Protein AF-A0A948S3V4-F1 (afdb_monomer)

pLDDT: mean 89.92, std 8.69, range [52.53, 97.5]

Structure (mmCIF, N/CA/C/O backbone):
data_AF-A0A948S3V4-F1
#
_entry.id   AF-A0A948S3V4-F1
#
loop_
_atom_site.group_PDB
_atom_site.id
_atom_site.type_symbol
_atom_site.label_atom_id
_atom_site.label_alt_id
_atom_site.label_comp_id
_atom_site.label_asym_id
_atom_site.label_entity_id
_atom_site.label_seq_id
_atom_site.pdbx_PDB_ins_code
_atom_site.Cartn_x
_atom_site.Cartn_y
_atom_site.Cartn_z
_atom_site.occupancy
_atom_site.B_iso_or_equiv
_atom_site.auth_seq_id
_atom_site.auth_comp_id
_atom_site.auth_asym_id
_atom_site.auth_atom_id
_atom_site.pdbx_PDB_model_num
ATOM 1 N N . MET A 1 1 ? -1.777 5.684 5.806 1.00 55.56 1 MET A N 1
ATOM 2 C CA . MET A 1 1 ? -2.726 4.763 5.137 1.00 55.56 1 MET A CA 1
ATOM 3 C C . MET A 1 1 ? -3.891 5.484 4.450 1.00 55.56 1 MET A C 1
ATOM 5 O O . MET A 1 1 ? -4.332 4.969 3.435 1.00 55.56 1 MET A O 1
ATOM 9 N N . SER A 1 2 ? -4.335 6.678 4.891 1.00 61.78 2 SER A N 1
ATOM 10 C CA . SER A 1 2 ? -5.455 7.397 4.237 1.00 61.78 2 SER A CA 1
ATOM 11 C C . SER A 1 2 ? -5.195 7.831 2.786 1.00 61.78 2 SER A C 1
ATOM 13 O O . SER A 1 2 ? -6.119 7.849 1.982 1.00 61.78 2 SER A O 1
ATOM 15 N N . HIS A 1 3 ? -3.943 8.134 2.427 1.00 76.50 3 HIS A N 1
ATOM 16 C CA . HIS A 1 3 ? -3.619 8.689 1.108 1.00 76.50 3 HIS A CA 1
ATOM 17 C C . HIS A 1 3 ? -3.812 7.682 -0.035 1.00 76.50 3 HIS A C 1
ATOM 19 O O . HIS A 1 3 ? -4.270 8.065 -1.103 1.00 76.50 3 HIS A O 1
ATOM 25 N N . LEU A 1 4 ? -3.506 6.399 0.192 1.00 84.69 4 LEU A N 1
ATOM 26 C CA . LEU A 1 4 ? -3.689 5.348 -0.818 1.00 84.69 4 LEU A CA 1
A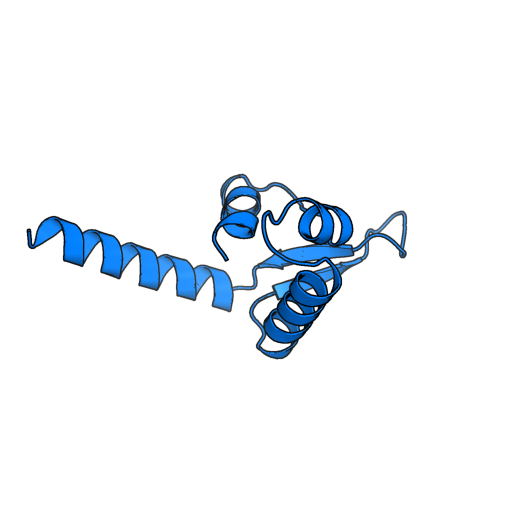TOM 27 C C . LEU A 1 4 ? -5.164 4.985 -1.012 1.00 84.69 4 LEU A C 1
ATOM 29 O O . LEU A 1 4 ? -5.601 4.776 -2.138 1.00 84.69 4 LEU A O 1
ATOM 33 N N . ASN A 1 5 ? -5.934 4.980 0.081 1.00 84.75 5 ASN A N 1
ATOM 34 C CA . ASN A 1 5 ? -7.351 4.629 0.053 1.00 84.75 5 ASN A CA 1
ATOM 35 C C . ASN A 1 5 ? -8.157 5.513 -0.910 1.00 84.75 5 ASN A C 1
ATOM 37 O O . ASN A 1 5 ? -9.042 5.015 -1.596 1.00 84.75 5 ASN A O 1
ATOM 41 N N . LYS A 1 6 ? -7.808 6.804 -1.016 1.00 86.81 6 LYS A N 1
ATOM 42 C CA . LYS A 1 6 ? -8.431 7.732 -1.972 1.00 86.81 6 LYS A CA 1
ATOM 43 C C . LYS A 1 6 ? -8.360 7.210 -3.411 1.00 86.81 6 LYS A C 1
ATOM 45 O O . LYS A 1 6 ? -9.366 7.238 -4.110 1.00 86.81 6 LYS A O 1
ATOM 50 N N . TYR A 1 7 ? -7.192 6.740 -3.846 1.00 89.88 7 TYR A N 1
ATOM 51 C CA . TYR A 1 7 ? -7.011 6.228 -5.206 1.00 89.88 7 TYR A CA 1
ATOM 52 C C . TYR A 1 7 ? -7.830 4.953 -5.419 1.00 89.88 7 TYR A C 1
ATOM 54 O O . TYR A 1 7 ? -8.558 4.839 -6.399 1.00 89.88 7 TYR A O 1
ATOM 62 N N . TRP A 1 8 ? -7.797 4.038 -4.450 1.00 89.50 8 TRP A N 1
ATOM 63 C CA . TRP A 1 8 ? -8.480 2.748 -4.546 1.00 89.50 8 TRP A CA 1
ATOM 64 C C . TRP A 1 8 ? -10.004 2.868 -4.583 1.00 89.50 8 TRP A C 1
ATOM 66 O O . TRP A 1 8 ? -10.639 2.248 -5.433 1.00 89.50 8 TRP A O 1
ATOM 76 N N . VAL A 1 9 ? -10.590 3.711 -3.728 1.00 85.94 9 VAL A N 1
ATOM 77 C CA . VAL A 1 9 ? -12.039 3.980 -3.733 1.00 85.94 9 VAL A CA 1
ATOM 78 C C . VAL A 1 9 ? -12.480 4.586 -5.066 1.00 85.94 9 VAL A C 1
ATOM 80 O O . VAL A 1 9 ? -13.524 4.216 -5.599 1.00 85.94 9 VAL A O 1
ATOM 83 N N . ASN A 1 10 ? -11.651 5.451 -5.652 1.00 88.00 10 ASN A N 1
ATOM 84 C CA . ASN A 1 10 ? -11.923 6.070 -6.947 1.00 88.00 10 ASN A CA 1
ATOM 85 C C . ASN A 1 10 ? -11.551 5.180 -8.146 1.00 88.00 10 ASN A C 1
ATOM 87 O O . ASN A 1 10 ? -11.649 5.639 -9.282 1.00 88.00 10 ASN A O 1
ATOM 91 N N . LYS A 1 11 ? -11.109 3.933 -7.918 1.00 86.50 11 LYS A N 1
ATOM 92 C CA . LYS A 1 11 ? -10.600 3.012 -8.953 1.00 86.50 11 LYS A CA 1
ATOM 93 C C . LYS A 1 11 ? -9.485 3.626 -9.811 1.00 86.50 11 LYS A C 1
ATOM 95 O O . LYS A 1 11 ? -9.372 3.343 -10.999 1.00 86.50 11 LYS A O 1
ATOM 100 N N . GLN A 1 12 ? -8.679 4.488 -9.202 1.00 89.06 12 GLN A N 1
ATOM 101 C CA . GLN A 1 12 ? -7.520 5.109 -9.823 1.00 89.06 12 GLN A CA 1
ATOM 102 C C . GLN A 1 12 ? -6.270 4.303 -9.484 1.00 89.06 12 GLN A C 1
ATOM 104 O O . GLN A 1 12 ? -6.025 3.970 -8.320 1.00 89.06 12 GLN A O 1
ATOM 109 N N . ASP A 1 13 ? -5.456 4.035 -10.498 1.00 89.62 13 ASP A N 1
ATOM 110 C CA . ASP A 1 13 ? -4.115 3.511 -10.285 1.00 89.62 13 ASP A CA 1
ATOM 111 C C . ASP A 1 13 ? -3.206 4.599 -9.708 1.00 89.62 13 ASP A C 1
ATOM 113 O O . ASP A 1 13 ? -3.345 5.784 -10.013 1.00 89.62 13 ASP A O 1
ATOM 117 N N . VAL A 1 14 ? -2.254 4.190 -8.869 1.00 93.50 14 VAL A N 1
ATOM 118 C CA . VAL A 1 14 ? -1.265 5.100 -8.287 1.00 93.50 14 VAL A CA 1
ATOM 119 C C . VAL A 1 14 ? 0.126 4.491 -8.382 1.00 93.50 14 VAL A C 1
ATOM 121 O O . VAL A 1 14 ? 0.359 3.348 -7.967 1.00 93.50 14 VAL A O 1
ATOM 124 N N . LYS A 1 15 ? 1.073 5.242 -8.947 1.00 95.19 15 LYS A N 1
ATOM 125 C CA . LYS A 1 15 ? 2.453 4.776 -9.117 1.00 95.19 15 LYS A CA 1
ATOM 126 C C . LYS A 1 15 ? 3.214 4.878 -7.804 1.00 95.19 15 LYS A C 1
ATOM 128 O O . LYS A 1 15 ? 3.030 5.808 -7.025 1.00 95.19 15 LYS A O 1
ATOM 133 N N . VAL A 1 16 ? 4.169 3.978 -7.585 1.00 94.31 16 VAL A N 1
ATOM 134 C CA . VAL A 1 16 ? 5.064 4.017 -6.413 1.00 94.31 16 VAL A CA 1
ATOM 135 C C . VAL A 1 16 ? 5.752 5.380 -6.274 1.00 94.31 16 VAL A C 1
ATOM 137 O O . VAL A 1 16 ? 5.823 5.913 -5.171 1.00 94.31 16 VAL A O 1
A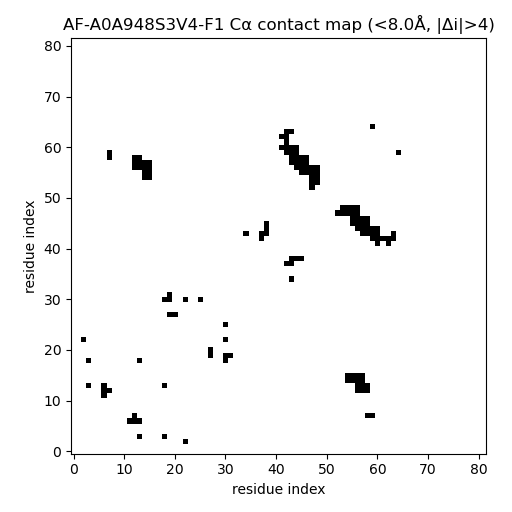TOM 140 N N . VAL A 1 17 ? 6.230 5.953 -7.383 1.00 92.75 17 VAL A N 1
ATOM 141 C CA . VAL A 1 17 ? 6.925 7.252 -7.390 1.00 92.75 17 VAL A CA 1
ATOM 142 C C . VAL A 1 17 ? 5.991 8.393 -6.987 1.00 92.75 17 VAL A C 1
ATOM 144 O O . VAL A 1 17 ? 6.387 9.252 -6.206 1.00 92.75 17 VAL A O 1
ATOM 147 N N . GLU A 1 18 ? 4.741 8.372 -7.451 1.00 92.75 18 GLU A N 1
ATOM 148 C CA . GLU A 1 18 ? 3.732 9.360 -7.055 1.00 92.75 18 GLU A CA 1
ATOM 149 C C . GLU A 1 18 ? 3.485 9.280 -5.547 1.00 92.75 18 GLU A C 1
ATOM 151 O O . GLU A 1 18 ? 3.613 10.279 -4.851 1.00 92.75 18 GLU A O 1
ATOM 156 N N . VAL A 1 19 ? 3.269 8.078 -5.000 1.00 92.25 19 VAL A N 1
ATOM 157 C CA . VAL A 1 19 ? 3.074 7.894 -3.550 1.00 92.25 19 VAL A CA 1
ATOM 158 C C . VAL A 1 19 ? 4.256 8.437 -2.746 1.00 92.25 19 VAL A C 1
ATOM 160 O O . VAL A 1 19 ? 4.055 9.110 -1.738 1.00 92.25 19 VAL A O 1
ATOM 163 N N . ILE A 1 20 ? 5.486 8.155 -3.178 1.00 92.31 20 ILE A N 1
ATOM 164 C CA . ILE A 1 20 ? 6.704 8.617 -2.499 1.00 92.31 20 ILE A CA 1
ATOM 165 C C . ILE A 1 20 ? 6.781 10.146 -2.456 1.00 92.31 20 ILE A C 1
ATOM 167 O O . ILE A 1 20 ? 7.216 10.692 -1.444 1.00 92.31 20 ILE A O 1
ATOM 171 N N . ASN A 1 21 ? 6.332 10.819 -3.515 1.00 89.69 21 ASN A N 1
ATOM 172 C CA . ASN A 1 21 ? 6.416 12.271 -3.648 1.00 89.69 21 ASN A CA 1
ATOM 173 C C . ASN A 1 21 ? 5.192 13.015 -3.084 1.00 89.69 21 ASN A C 1
ATOM 175 O O . ASN A 1 21 ? 5.288 14.202 -2.792 1.00 89.69 21 ASN A O 1
ATOM 179 N N . THR A 1 22 ? 4.042 12.350 -2.931 1.00 87.06 22 THR A N 1
ATOM 180 C CA . THR A 1 22 ? 2.782 12.989 -2.506 1.00 87.06 22 THR A CA 1
ATOM 181 C C . THR A 1 22 ? 2.513 12.888 -1.003 1.00 87.06 22 THR A C 1
ATOM 183 O O . THR A 1 22 ? 1.729 13.673 -0.472 1.00 87.06 22 THR A O 1
ATOM 186 N N . VAL A 1 23 ? 3.121 11.941 -0.280 1.00 86.06 23 VAL A N 1
ATOM 187 C CA . VAL A 1 23 ? 2.900 11.829 1.173 1.00 86.06 23 VAL A CA 1
ATOM 188 C C . VAL A 1 23 ? 3.608 12.977 1.897 1.00 86.06 23 VAL A C 1
ATOM 190 O O . VAL A 1 23 ? 4.814 12.937 2.138 1.00 86.06 23 VAL A O 1
ATOM 193 N N . ALA A 1 24 ? 2.827 13.988 2.274 1.00 78.38 24 ALA A N 1
ATOM 194 C CA . ALA A 1 24 ? 3.302 15.136 3.033 1.00 78.38 24 ALA A CA 1
ATOM 195 C C . ALA A 1 24 ? 3.910 14.720 4.387 1.00 78.38 24 ALA A C 1
ATOM 197 O O . ALA A 1 24 ? 3.515 13.720 4.995 1.00 78.38 24 ALA A O 1
ATOM 198 N N . HIS A 1 25 ? 4.874 15.509 4.869 1.00 83.81 25 HIS A N 1
ATOM 199 C CA . HIS A 1 25 ? 5.520 15.348 6.182 1.00 83.81 25 HIS A CA 1
ATOM 200 C C . HIS A 1 25 ? 6.237 14.001 6.412 1.00 83.81 25 HIS A C 1
ATOM 202 O O . HIS A 1 25 ? 6.542 13.644 7.548 1.00 83.81 25 HIS A O 1
ATOM 208 N N . SER A 1 26 ? 6.537 13.240 5.354 1.00 86.94 26 SER A N 1
ATOM 209 C CA . SER A 1 26 ? 7.342 12.015 5.417 1.00 86.94 26 SER A CA 1
ATOM 210 C C . SER A 1 26 ? 8.493 12.080 4.422 1.00 86.94 26 SER A C 1
ATOM 212 O O . SER A 1 26 ? 8.311 12.483 3.280 1.00 86.94 26 SER A O 1
ATOM 214 N N . SER A 1 27 ? 9.685 11.637 4.827 1.00 92.62 27 SER A N 1
ATOM 215 C CA . SER A 1 27 ? 10.802 11.540 3.884 1.00 92.62 27 SER A CA 1
ATOM 216 C C . SER A 1 27 ? 10.556 10.434 2.845 1.00 92.62 27 SER A C 1
ATOM 218 O O . SER A 1 27 ? 9.998 9.386 3.201 1.00 92.62 27 SER A O 1
ATOM 220 N N . PRO A 1 28 ? 11.042 10.585 1.596 1.00 92.94 28 PRO A N 1
ATOM 221 C CA . PRO A 1 28 ? 10.908 9.566 0.552 1.00 92.94 28 PRO A CA 1
ATOM 222 C C . PRO A 1 28 ? 11.352 8.164 0.998 1.00 92.94 28 PRO A C 1
ATOM 224 O O . PRO A 1 28 ? 10.654 7.172 0.784 1.00 92.94 28 PRO A O 1
ATOM 227 N N . ALA A 1 29 ? 12.476 8.081 1.720 1.00 94.25 29 ALA A N 1
ATOM 228 C CA . ALA A 1 29 ? 12.999 6.829 2.266 1.00 94.25 29 ALA A CA 1
ATOM 229 C C . ALA A 1 29 ? 12.049 6.178 3.289 1.00 94.25 29 ALA A C 1
ATOM 231 O O . ALA A 1 29 ? 11.939 4.951 3.359 1.00 94.25 29 ALA A O 1
ATOM 232 N N . THR A 1 30 ? 11.340 6.985 4.082 1.00 94.94 30 THR A N 1
ATOM 233 C CA . THR A 1 30 ? 10.344 6.494 5.041 1.00 94.94 30 THR A CA 1
ATOM 234 C C . THR A 1 30 ? 9.102 5.972 4.335 1.00 94.94 30 THR A C 1
ATOM 236 O O . THR A 1 30 ? 8.647 4.874 4.662 1.00 94.94 30 THR A O 1
ATOM 239 N N . VAL A 1 31 ? 8.595 6.686 3.327 1.00 94.44 31 VAL A N 1
ATOM 240 C CA . VAL A 1 31 ? 7.454 6.224 2.521 1.00 94.44 31 VAL A CA 1
ATOM 241 C C . VAL A 1 31 ? 7.799 4.914 1.813 1.00 94.44 31 VAL A C 1
ATOM 243 O O . VAL A 1 31 ? 7.050 3.942 1.917 1.00 94.44 31 VAL A O 1
ATOM 246 N N . PHE A 1 32 ? 8.978 4.831 1.193 1.00 94.25 32 PHE A N 1
ATOM 247 C CA . PHE A 1 32 ? 9.454 3.610 0.545 1.00 94.25 32 PHE A CA 1
ATOM 248 C C . PHE A 1 32 ? 9.559 2.429 1.523 1.00 94.25 32 PHE A C 1
ATOM 250 O O . PHE A 1 32 ? 9.053 1.337 1.247 1.00 94.25 32 PHE A O 1
ATOM 257 N N . ARG A 1 33 ? 10.150 2.639 2.708 1.00 95.56 33 ARG A N 1
ATOM 258 C CA . ARG A 1 33 ? 10.219 1.617 3.767 1.00 95.56 33 ARG A CA 1
ATOM 259 C C . ARG A 1 33 ? 8.828 1.157 4.205 1.00 95.56 33 ARG A C 1
ATOM 261 O O . ARG A 1 33 ? 8.634 -0.035 4.438 1.00 95.56 33 ARG A O 1
ATOM 268 N N . ASN A 1 34 ? 7.863 2.068 4.296 1.00 94.38 34 ASN A N 1
ATOM 269 C CA . ASN A 1 34 ? 6.487 1.737 4.660 1.00 94.38 34 ASN A CA 1
ATOM 270 C C . ASN A 1 34 ? 5.793 0.910 3.575 1.00 94.38 34 ASN A C 1
ATOM 272 O O . ASN A 1 34 ? 5.185 -0.105 3.906 1.00 94.38 34 ASN A O 1
ATOM 276 N N . LEU A 1 35 ? 5.946 1.264 2.295 1.00 95.38 35 LEU A N 1
ATOM 277 C CA . LEU A 1 35 ? 5.441 0.450 1.183 1.00 95.38 35 LEU A CA 1
ATOM 278 C C . LEU A 1 35 ? 6.050 -0.958 1.209 1.00 95.38 35 LEU A C 1
ATOM 280 O O . LEU A 1 35 ? 5.327 -1.948 1.102 1.00 95.38 35 LEU A O 1
ATOM 284 N N . LYS A 1 36 ? 7.363 -1.075 1.449 1.00 96.06 36 LYS A N 1
ATOM 285 C CA . LYS A 1 36 ? 8.028 -2.379 1.596 1.00 96.06 36 LYS A CA 1
ATOM 286 C C . LYS A 1 36 ? 7.422 -3.200 2.739 1.00 96.06 36 LYS A C 1
ATOM 288 O O . LYS A 1 36 ? 7.110 -4.370 2.533 1.00 96.06 36 LYS A O 1
ATOM 293 N N . LYS A 1 37 ? 7.203 -2.592 3.910 1.00 96.94 37 LYS A N 1
ATOM 294 C CA . LYS A 1 37 ? 6.568 -3.256 5.063 1.00 96.94 37 LYS A CA 1
ATOM 295 C C . LYS A 1 37 ? 5.130 -3.687 4.765 1.00 96.94 37 LYS A C 1
ATOM 297 O O . LYS A 1 37 ? 4.755 -4.800 5.114 1.00 96.94 37 LYS A O 1
ATOM 302 N N . LEU A 1 38 ? 4.333 -2.835 4.122 1.00 95.38 38 LEU A N 1
ATOM 303 C CA . LEU A 1 38 ? 2.950 -3.153 3.750 1.00 95.38 38 LEU A CA 1
ATOM 304 C C . LEU A 1 38 ? 2.889 -4.330 2.777 1.00 95.38 38 LEU A C 1
ATOM 306 O O . LEU A 1 38 ? 2.087 -5.239 2.976 1.00 95.38 38 LEU A O 1
ATOM 310 N N . ARG A 1 39 ? 3.782 -4.359 1.781 1.00 96.62 39 ARG A N 1
ATOM 311 C CA . ARG A 1 39 ? 3.906 -5.489 0.857 1.00 96.62 39 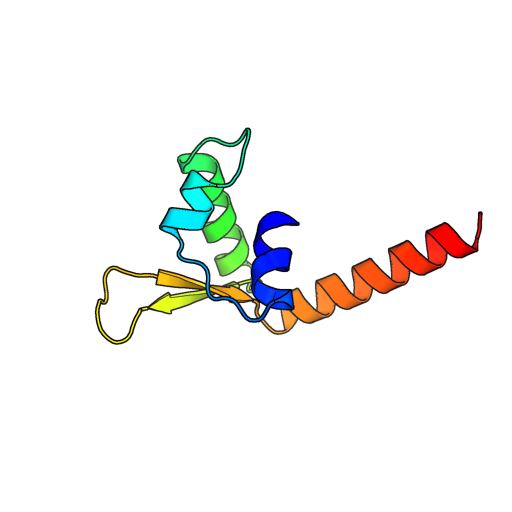ARG A CA 1
ATOM 312 C C . ARG A 1 39 ? 4.301 -6.769 1.587 1.00 96.62 39 ARG A C 1
ATOM 314 O O . ARG A 1 39 ? 3.671 -7.796 1.383 1.00 96.62 39 ARG A O 1
ATOM 321 N N . GLN A 1 40 ? 5.323 -6.710 2.443 1.00 97.50 40 GLN A N 1
ATOM 322 C CA . GLN A 1 40 ? 5.781 -7.867 3.227 1.00 97.50 40 GLN A CA 1
ATOM 323 C C . GLN A 1 40 ? 4.678 -8.443 4.117 1.00 97.50 40 GLN A C 1
ATOM 325 O O . GLN A 1 40 ? 4.605 -9.650 4.300 1.00 97.50 40 GLN A O 1
ATOM 330 N N . LYS A 1 41 ? 3.804 -7.583 4.641 1.00 96.62 41 LYS A N 1
ATOM 331 C CA . LYS A 1 41 ? 2.644 -7.972 5.446 1.00 96.62 41 LYS A CA 1
ATOM 332 C C . LYS A 1 41 ? 1.417 -8.390 4.618 1.00 96.62 41 LYS A C 1
ATOM 334 O O . LYS A 1 41 ? 0.381 -8.672 5.202 1.00 96.62 41 LYS A O 1
ATOM 339 N N . GLY A 1 42 ? 1.501 -8.391 3.285 1.00 96.88 42 GLY A N 1
ATOM 340 C CA . GLY A 1 42 ? 0.408 -8.806 2.402 1.00 96.88 42 GLY A CA 1
ATOM 341 C C . GLY A 1 42 ? -0.708 -7.776 2.206 1.00 96.88 42 GLY A C 1
ATOM 342 O O . GLY A 1 42 ? -1.749 -8.115 1.653 1.00 96.88 42 GLY A O 1
ATOM 343 N N . TYR A 1 43 ? -0.521 -6.520 2.624 1.00 96.06 43 TYR A N 1
ATOM 344 C CA . TYR A 1 43 ? -1.530 -5.464 2.456 1.00 96.06 43 TYR A CA 1
ATOM 345 C C . TYR A 1 43 ? -1.549 -4.879 1.036 1.00 96.06 43 TYR A C 1
ATOM 347 O O . TYR A 1 43 ? -2.584 -4.408 0.569 1.00 96.06 43 TYR A O 1
ATOM 355 N N . ILE A 1 44 ? -0.428 -4.898 0.316 1.00 96.62 44 ILE A N 1
ATOM 356 C CA . ILE A 1 44 ? -0.376 -4.362 -1.052 1.00 96.62 44 ILE A CA 1
ATOM 357 C C . ILE A 1 44 ? 0.330 -5.306 -2.020 1.00 96.62 44 ILE A C 1
ATOM 359 O O . ILE A 1 44 ? 1.259 -6.026 -1.642 1.00 96.62 44 ILE A O 1
ATOM 363 N N . HIS A 1 45 ? -0.049 -5.205 -3.289 1.00 96.12 45 HIS A N 1
ATOM 364 C CA . HIS A 1 45 ? 0.729 -5.689 -4.420 1.00 96.12 45 HIS A CA 1
ATOM 365 C C . HIS A 1 45 ? 1.448 -4.525 -5.105 1.00 96.12 45 HIS A C 1
ATOM 367 O O . HIS A 1 45 ? 0.961 -3.393 -5.124 1.00 96.12 45 HIS A O 1
ATOM 373 N N . LEU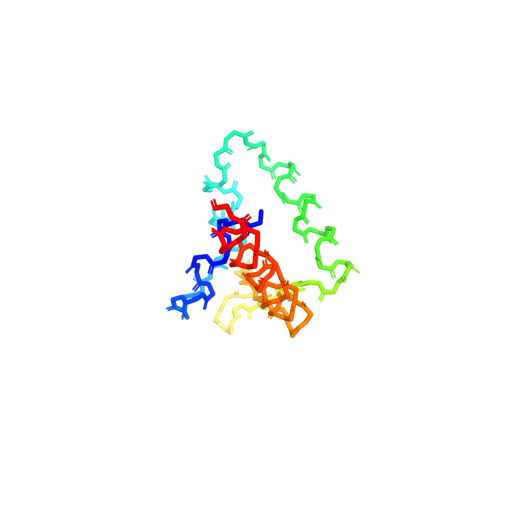 A 1 46 ? 2.628 -4.816 -5.659 1.00 94.88 46 LEU A N 1
ATOM 374 C CA . LEU A 1 46 ? 3.304 -3.923 -6.594 1.00 94.88 46 LEU A CA 1
ATOM 375 C C . LEU A 1 46 ? 3.223 -4.562 -7.973 1.00 94.88 46 LEU A C 1
ATOM 377 O O . LEU A 1 46 ? 3.929 -5.541 -8.220 1.00 94.88 46 LEU A O 1
ATOM 381 N N . ILE A 1 47 ? 2.350 -4.028 -8.820 1.00 94.56 47 ILE A N 1
ATOM 382 C CA . ILE A 1 47 ? 2.145 -4.519 -10.182 1.00 94.56 47 ILE A CA 1
ATOM 383 C C . ILE A 1 47 ? 3.029 -3.712 -11.115 1.00 94.56 47 ILE A C 1
ATOM 385 O O . ILE A 1 47 ? 3.117 -2.493 -10.997 1.00 94.56 47 ILE A O 1
ATOM 389 N N . VAL A 1 48 ? 3.740 -4.408 -11.987 1.00 94.00 48 VAL A N 1
ATOM 390 C CA . VAL A 1 48 ? 4.597 -3.784 -12.989 1.00 94.00 48 VAL A CA 1
ATOM 391 C C . VAL A 1 48 ? 3.729 -3.371 -14.174 1.00 94.00 48 VAL A C 1
ATOM 393 O O . VAL A 1 48 ? 2.806 -4.104 -14.528 1.00 94.00 48 VAL A O 1
ATOM 396 N N . ASP A 1 49 ? 3.987 -2.198 -14.751 1.00 92.31 49 ASP A N 1
ATOM 397 C CA . ASP A 1 49 ? 3.283 -1.779 -15.960 1.00 92.31 49 ASP A CA 1
ATOM 398 C C . ASP A 1 49 ? 3.606 -2.707 -17.140 1.00 92.31 49 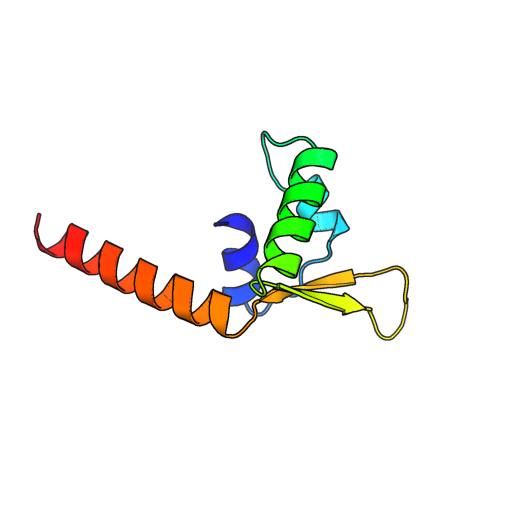ASP A C 1
ATOM 400 O O . ASP A 1 49 ? 4.736 -3.161 -17.306 1.00 92.31 49 ASP A O 1
ATOM 404 N N . SER A 1 50 ? 2.602 -2.969 -17.973 1.00 88.56 50 SER A N 1
ATOM 405 C CA . SER A 1 50 ? 2.735 -3.852 -19.136 1.00 88.56 50 SER A CA 1
ATOM 406 C C . SER A 1 50 ? 3.576 -3.246 -20.268 1.00 88.56 50 SER A C 1
ATOM 408 O O . SER A 1 50 ? 4.174 -3.994 -21.040 1.00 88.56 50 SER A O 1
ATOM 410 N N . GLY A 1 51 ? 3.637 -1.911 -20.359 1.00 90.38 51 GLY A N 1
ATOM 411 C CA . GLY A 1 51 ? 4.425 -1.186 -21.359 1.00 90.38 51 GLY A CA 1
ATOM 412 C C . GLY A 1 51 ? 5.819 -0.788 -20.870 1.00 90.38 51 GLY A C 1
ATOM 413 O O . GLY A 1 51 ? 6.770 -0.816 -21.649 1.00 90.38 51 GLY A O 1
ATOM 414 N N . ASP A 1 52 ? 5.964 -0.453 -19.584 1.00 89.81 52 ASP A N 1
ATOM 415 C CA . ASP A 1 52 ? 7.246 -0.087 -18.975 1.00 89.81 52 ASP A CA 1
ATOM 416 C C . ASP A 1 52 ? 7.501 -0.800 -17.637 1.00 89.81 52 ASP A C 1
ATOM 418 O O . ASP A 1 52 ? 7.025 -0.397 -16.573 1.00 89.81 52 ASP A O 1
ATOM 422 N N . ASN A 1 53 ? 8.396 -1.793 -17.652 1.00 88.62 53 ASN A N 1
ATOM 423 C CA . ASN A 1 53 ? 8.728 -2.580 -16.463 1.00 88.62 53 ASN A CA 1
ATOM 424 C C . ASN A 1 53 ? 9.357 -1.784 -15.295 1.00 88.62 53 ASN A C 1
ATOM 426 O O . ASN A 1 53 ? 9.525 -2.304 -14.183 1.00 88.62 53 ASN A O 1
ATOM 430 N N . ARG A 1 54 ? 9.750 -0.527 -15.526 1.00 89.56 54 ARG A N 1
ATOM 431 C CA . ARG A 1 54 ? 10.275 0.382 -14.497 1.00 89.56 54 ARG A CA 1
ATOM 432 C C . ARG A 1 54 ? 9.155 1.031 -13.693 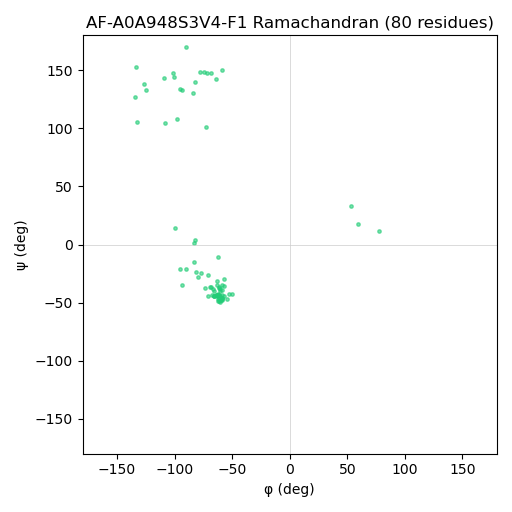1.00 89.56 54 ARG A C 1
ATOM 434 O O . ARG A 1 54 ? 9.382 1.428 -12.546 1.00 89.56 54 ARG A O 1
ATOM 441 N N . VAL A 1 55 ? 7.954 1.111 -14.257 1.00 91.00 55 VAL A N 1
ATOM 442 C CA . VAL A 1 55 ? 6.776 1.659 -13.594 1.00 91.00 55 VAL A CA 1
ATOM 443 C C . VAL A 1 55 ? 6.129 0.572 -12.744 1.00 91.00 55 VAL A C 1
ATOM 445 O O . VAL A 1 55 ? 5.895 -0.551 -13.182 1.00 91.00 55 VAL A O 1
ATOM 448 N N . LYS A 1 56 ? 5.857 0.913 -11.481 1.00 94.88 56 LYS A N 1
ATOM 449 C CA . LYS A 1 56 ? 5.159 0.037 -10.538 1.00 94.88 56 LYS A CA 1
ATOM 450 C C . LYS A 1 56 ? 3.952 0.754 -9.970 1.00 94.88 56 LYS A C 1
ATOM 452 O O . LYS A 1 56 ? 4.086 1.879 -9.485 1.00 94.88 56 LYS A O 1
ATOM 457 N N . PHE A 1 57 ? 2.823 0.069 -9.958 1.00 95.38 57 PHE A N 1
ATOM 458 C CA . PHE A 1 57 ? 1.572 0.513 -9.367 1.00 95.38 57 PHE A CA 1
ATOM 459 C C . PHE A 1 57 ? 1.364 -0.121 -7.998 1.00 95.38 57 PHE A C 1
ATOM 461 O O . PHE A 1 57 ? 1.737 -1.273 -7.769 1.00 95.38 57 PHE A O 1
ATOM 468 N N . VAL A 1 58 ? 0.776 0.639 -7.078 1.00 95.69 58 VAL A N 1
ATOM 469 C CA . VAL A 1 58 ? 0.433 0.180 -5.731 1.00 95.69 58 VAL A CA 1
ATOM 470 C C . VAL A 1 58 ? -1.040 -0.216 -5.700 1.00 95.69 58 VAL A C 1
ATOM 472 O O . VAL A 1 58 ? -1.916 0.648 -5.688 1.00 95.69 58 VAL A O 1
ATOM 475 N N . GLN A 1 59 ? -1.315 -1.516 -5.629 1.00 95.06 59 GLN A N 1
ATOM 476 C CA . GLN A 1 59 ? -2.680 -2.042 -5.564 1.00 95.06 59 GLN A CA 1
ATOM 477 C C . GLN A 1 59 ? -2.998 -2.618 -4.178 1.00 95.06 59 GLN A C 1
ATOM 479 O O . GLN A 1 59 ? -2.110 -3.207 -3.547 1.00 95.06 59 GLN A O 1
ATOM 484 N N . PRO A 1 60 ? -4.239 -2.458 -3.681 1.00 95.19 60 PRO A N 1
ATOM 485 C CA . PRO A 1 60 ? -4.649 -3.053 -2.422 1.00 95.19 60 PRO A CA 1
ATOM 486 C C . PRO A 1 60 ? -4.869 -4.555 -2.614 1.00 95.19 60 PRO A C 1
ATOM 488 O O . PRO A 1 60 ? -5.292 -5.007 -3.675 1.00 95.19 60 PRO A O 1
ATOM 491 N N . THR A 1 61 ? -4.608 -5.339 -1.574 1.00 96.00 61 THR A N 1
ATOM 492 C CA . THR A 1 61 ? -5.056 -6.735 -1.521 1.00 96.00 61 THR A CA 1
ATOM 493 C C . THR A 1 61 ? -6.438 -6.838 -0.881 1.00 96.00 61 THR A C 1
ATOM 495 O O . THR A 1 61 ? -6.915 -5.898 -0.236 1.00 96.00 61 THR A O 1
ATOM 498 N N . SER A 1 62 ? -7.057 -8.016 -0.960 1.00 94.62 62 SER A N 1
ATOM 499 C CA . SER A 1 62 ? -8.299 -8.316 -0.236 1.00 94.62 62 SER A CA 1
ATOM 500 C C . SER A 1 62 ? -8.163 -8.127 1.281 1.00 94.62 62 SER A C 1
ATOM 502 O O . SER A 1 62 ? -9.129 -7.737 1.937 1.00 94.62 62 SER A O 1
ATOM 504 N N . LEU A 1 63 ? -6.961 -8.333 1.840 1.00 95.50 63 LEU A N 1
ATOM 505 C CA . LEU A 1 63 ? -6.671 -8.063 3.253 1.00 95.50 63 LEU A CA 1
ATOM 506 C C . LEU A 1 63 ? -6.816 -6.571 3.576 1.00 95.50 63 LEU A C 1
ATOM 508 O O . LEU A 1 63 ? -7.421 -6.211 4.581 1.00 95.50 63 LEU A O 1
ATOM 512 N N . THR A 1 64 ? -6.296 -5.699 2.711 1.00 94.69 64 THR A N 1
ATOM 513 C CA . THR A 1 64 ? -6.440 -4.246 2.872 1.00 94.69 64 THR A CA 1
ATOM 514 C C . THR A 1 64 ? -7.889 -3.801 2.776 1.00 94.69 64 THR A C 1
ATOM 516 O O . THR A 1 64 ? -8.323 -3.007 3.607 1.00 94.69 64 THR A O 1
ATOM 519 N N . MET A 1 65 ? -8.646 -4.336 1.815 1.00 92.44 65 MET A N 1
ATOM 520 C CA . MET A 1 65 ? -10.073 -4.026 1.680 1.00 92.44 65 MET A CA 1
ATOM 521 C C . MET A 1 65 ? -10.845 -4.434 2.942 1.00 92.44 65 MET A C 1
ATOM 523 O O . MET A 1 65 ? -11.510 -3.605 3.555 1.00 92.44 65 MET A O 1
ATOM 527 N N . SER A 1 66 ? -10.641 -5.668 3.414 1.00 93.94 66 SER A N 1
ATOM 528 C CA . SER A 1 66 ? -11.288 -6.191 4.629 1.00 93.94 66 SER A CA 1
ATOM 529 C C . SER A 1 66 ? -10.938 -5.380 5.881 1.00 93.94 66 SER A C 1
ATOM 531 O O . SER A 1 66 ? -11.784 -5.157 6.753 1.00 93.94 66 SER A O 1
ATOM 533 N N . TYR A 1 67 ? -9.686 -4.925 5.980 1.00 92.81 67 TYR A N 1
ATOM 534 C CA . TYR A 1 67 ? -9.239 -4.060 7.066 1.00 92.81 67 TYR A CA 1
ATOM 535 C C . TYR A 1 67 ? -9.985 -2.720 7.060 1.00 92.81 67 TYR A C 1
ATOM 537 O O . TYR A 1 67 ? -10.471 -2.295 8.108 1.00 92.81 67 TYR A O 1
ATOM 545 N N . PHE A 1 68 ? -10.118 -2.064 5.902 1.00 90.31 68 PHE A N 1
ATOM 546 C CA . PHE A 1 68 ? -10.845 -0.796 5.813 1.00 90.31 68 PHE A CA 1
ATOM 547 C C . PHE A 1 68 ? -12.337 -0.943 6.082 1.00 90.31 68 PHE A C 1
ATOM 549 O O . PHE A 1 68 ? -12.891 -0.095 6.776 1.00 90.31 68 PHE A O 1
ATOM 556 N N . ASP A 1 69 ? -12.967 -2.019 5.618 1.00 91.31 69 ASP A N 1
ATOM 557 C CA . ASP A 1 69 ? -14.376 -2.290 5.913 1.00 91.31 69 ASP A CA 1
ATOM 558 C C . ASP A 1 69 ? -14.607 -2.449 7.419 1.00 91.31 69 ASP A C 1
ATOM 560 O O . ASP A 1 6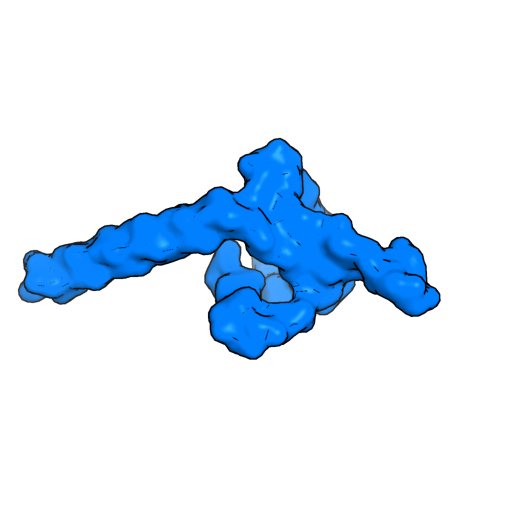9 ? -15.5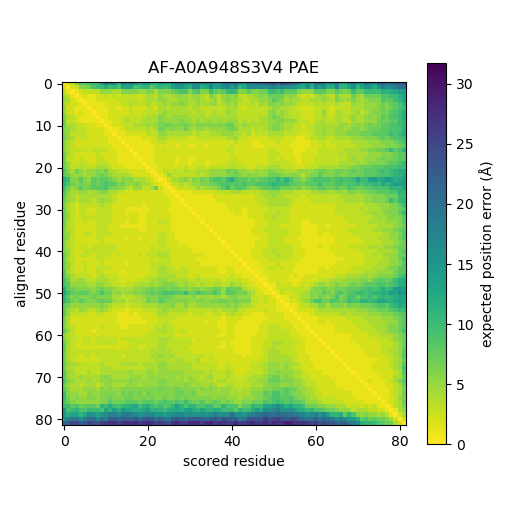53 -1.897 7.983 1.00 91.31 69 ASP A O 1
ATOM 564 N N . SER A 1 70 ? -13.714 -3.178 8.093 1.00 92.81 70 SER A N 1
ATOM 565 C CA . SER A 1 70 ? -13.782 -3.383 9.543 1.00 92.81 70 SER A CA 1
ATOM 566 C C . SER A 1 70 ? -13.571 -2.071 10.301 1.00 92.81 70 SER A C 1
ATOM 568 O O . SER A 1 70 ? -14.328 -1.748 11.214 1.00 92.81 70 SER A O 1
ATOM 570 N N . LEU A 1 71 ? -12.579 -1.281 9.884 1.00 91.25 71 LEU A N 1
ATOM 571 C CA . LEU A 1 71 ? -12.296 0.033 10.457 1.00 91.25 71 LEU A CA 1
ATOM 572 C C . LEU A 1 71 ? -13.474 1.001 10.262 1.00 91.25 71 LEU A C 1
ATOM 574 O O . LEU A 1 71 ? -13.853 1.698 11.197 1.00 91.25 71 LEU A O 1
ATOM 578 N N . GLY A 1 72 ? -14.076 1.020 9.071 1.00 89.56 72 GLY A N 1
ATOM 579 C CA . GLY A 1 72 ? -15.232 1.857 8.758 1.00 89.56 72 GLY A CA 1
ATOM 580 C C . GLY A 1 72 ? -16.434 1.535 9.644 1.00 89.56 72 GLY A C 1
ATOM 581 O O . GLY A 1 72 ? -17.037 2.446 10.206 1.00 89.56 72 GLY A O 1
ATOM 582 N N . LYS A 1 73 ? -16.734 0.245 9.846 1.00 91.38 73 LYS A N 1
ATOM 583 C CA . LYS A 1 73 ? -17.798 -0.201 10.762 1.00 91.38 73 LYS A CA 1
ATOM 584 C C . LYS A 1 73 ? -17.564 0.284 12.191 1.00 91.38 73 LYS A C 1
ATOM 586 O O . LYS A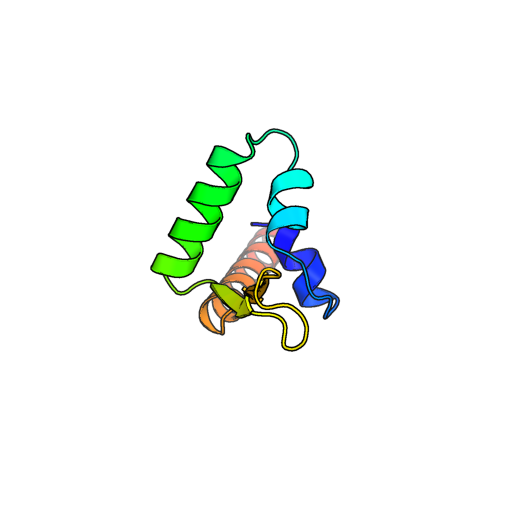 1 73 ? -18.490 0.809 12.801 1.00 91.38 73 LYS A O 1
ATOM 591 N N . LEU A 1 74 ? -16.337 0.151 12.698 1.00 93.25 74 LEU A N 1
ATOM 592 C CA . LEU A 1 74 ? -15.985 0.599 14.048 1.00 93.25 74 LEU A CA 1
ATOM 593 C C . LEU A 1 74 ? -16.145 2.115 14.206 1.00 93.25 74 LEU A C 1
ATOM 595 O O . LEU A 1 74 ? -16.723 2.560 15.190 1.00 93.25 74 LEU A O 1
ATOM 599 N N . ILE A 1 75 ? -15.699 2.903 13.222 1.00 91.69 75 ILE A N 1
ATOM 600 C CA . ILE A 1 75 ? -15.849 4.366 13.249 1.00 91.69 75 ILE A CA 1
ATOM 601 C C . ILE A 1 75 ? -17.330 4.755 13.313 1.00 91.69 75 ILE A C 1
ATOM 603 O O . ILE A 1 75 ? -17.703 5.553 14.168 1.00 91.69 75 ILE A O 1
ATOM 607 N N . ILE A 1 76 ? -18.174 4.161 12.460 1.00 92.00 76 ILE A N 1
ATOM 608 C CA . ILE A 1 76 ? -19.621 4.430 12.438 1.00 92.00 76 ILE A CA 1
ATOM 609 C C . ILE A 1 76 ? -20.247 4.100 13.797 1.00 92.00 76 ILE A C 1
ATOM 611 O O . ILE A 1 76 ? -20.951 4.932 14.367 1.00 92.00 76 ILE A O 1
ATOM 615 N N . GLN A 1 77 ? -19.937 2.924 14.346 1.00 90.69 77 GLN A N 1
ATOM 616 C CA . GLN A 1 77 ? -20.431 2.491 15.654 1.00 90.69 77 GLN A CA 1
ATOM 617 C C . GLN A 1 77 ? -19.998 3.431 16.783 1.00 90.69 77 GLN A C 1
ATOM 619 O O . GLN A 1 77 ? -20.790 3.721 17.674 1.00 90.69 77 GLN A O 1
ATOM 624 N N . SER A 1 78 ? -18.761 3.931 16.763 1.00 89.19 78 SER A N 1
ATOM 625 C CA . SER A 1 78 ? -18.290 4.889 17.767 1.00 89.19 78 SER A CA 1
ATOM 626 C C . SER A 1 78 ? -18.985 6.246 17.651 1.00 89.19 78 SER A C 1
ATOM 628 O O . SER A 1 78 ? -19.282 6.850 18.672 1.00 89.19 78 SER A O 1
ATOM 630 N N . THR A 1 79 ? -19.286 6.710 16.434 1.00 87.69 79 THR A N 1
ATOM 631 C CA . THR A 1 79 ? -19.993 7.987 16.219 1.00 87.69 79 THR A CA 1
ATOM 632 C C . THR A 1 79 ? -21.496 7.925 16.481 1.00 87.69 79 THR A C 1
ATOM 634 O O . THR A 1 79 ? -22.088 8.956 16.760 1.00 87.69 79 THR A O 1
ATOM 637 N N . GLN A 1 80 ? -22.121 6.747 16.386 1.00 74.12 80 GLN A N 1
ATOM 638 C CA . GLN A 1 80 ? -23.552 6.556 16.670 1.00 74.12 80 GLN A CA 1
ATOM 639 C C . GLN A 1 80 ? -23.860 6.367 18.162 1.00 74.12 80 GLN A C 1
ATOM 641 O O . GLN A 1 80 ? -25.017 6.457 18.557 1.00 74.12 80 GLN A O 1
ATOM 646 N N . ASN A 1 81 ? -22.839 6.086 18.977 1.00 58.47 81 ASN A N 1
ATOM 647 C CA . ASN A 1 81 ? -22.950 5.935 20.430 1.00 58.47 81 ASN A CA 1
ATOM 648 C C . ASN A 1 81 ? -22.505 7.200 21.202 1.00 58.47 81 ASN A C 1
ATOM 650 O O . ASN A 1 81 ? -22.271 7.119 22.408 1.00 58.47 81 ASN A O 1
ATOM 654 N N . MET A 1 82 ? -22.361 8.340 20.513 1.00 52.53 82 MET A N 1
ATOM 655 C CA . MET A 1 82 ? -22.229 9.689 21.089 1.00 52.53 82 MET A CA 1
ATOM 656 C C . MET A 1 82 ? -23.520 10.469 20.860 1.00 52.53 82 MET A C 1
ATOM 658 O O . MET A 1 82 ? -23.881 11.247 21.768 1.00 52.53 82 MET A O 1
#

Radius of gyration: 14.43 Å; Cα contacts (8 Å, |Δi|>4): 72; chains: 1; bounding box: 37×24×42 Å

Foldseek 3Di:
DVVVVVCVVVVHWDWLVNQLVVDPPDHSVRSVVVLVVCVVVVQWDWDADPVHRVTTTTGGDPVVVVVVVVVVVVVVVVVVVD

Secondary structure (DSSP, 8-state):
-HHHHHHHHTT---BHHHHHHHSTTS-HHHHHHHHHHHHHTTSEEEEEPSS-TT-EEEEE-HHHHHHHHHHHHHHHHHHHT-

Solvent-accessible surface area (backbone atoms only — not comparable to full-atom values): 4780 Å² total; per-residue (Å²): 116,74,76,60,50,57,35,56,78,68,74,42,88,44,42,53,68,54,55,34,73,64,49,77,100,49,56,51,70,56,46,49,52,48,53,52,51,37,37,75,71,53,35,34,46,76,46,63,42,93,90,44,78,88,45,38,32,61,41,76,29,73,61,38,52,54,49,51,56,52,51,52,52,51,52,52,55,59,64,73,76,109

Nearest PDB structures (foldseek):
  7dvt-assembly1_A  TM=6.302E-01  e=7.609E-04  Streptococcus agalactiae NEM316
  2yr2-assembly1_A  TM=6.777E-01  e=4.582E-03  Sulfurisphaera tokodaii
  2nnn-assembly4_G  TM=7.448E-01  e=1.328E-02  Pseudomonas aeruginosa
  2nnn-assembly3_F  TM=6.872E-01  e=3.369E-02  Pseudomonas aeruginosa
  4a5n-assembly2_D  TM=6.374E-01  e=1.361E-01  Bacillus subtilis

Mean predicted aligned error: 4.59 Å

Sequence (82 aa):
MSHLNKYWVNKQDVKVVEVINTVAHSSPATVFRNLKKLRQKGYIHLIVDSGDNRVKFVQPTSLTMSYFDSLGKLIIQSTQNM